Protein AF-A0A1M4WFY9-F1 (afdb_monomer)

Foldseek 3Di:
DPDFDDDAPPCRRPDDDDADPDQADPVRHGADPDDPVNVVVVLVVVLVVCVVPPPDAWFFNQQRFDDPPPPSGRDPVRGPDCPVSDGRRVVCVPHD

InterPro domains:
  IPR002502 N-acetylmuramoyl-L-alanine amidase domain [PF01510] (3-64)
  IPR018247 EF-Hand 1, calcium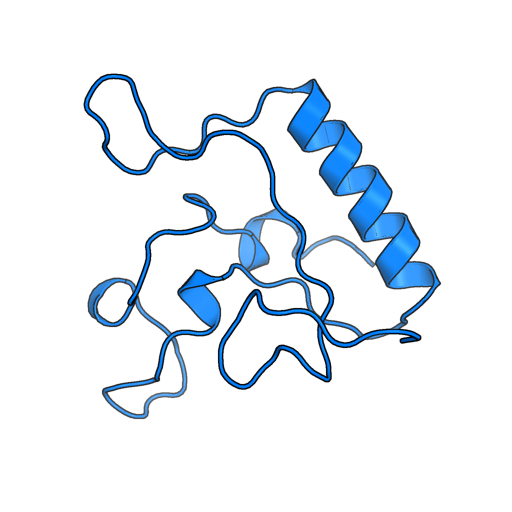-binding site [PS00018] (67-79)
  IPR036505 N-acetylmuramoyl-L-alanine amidase/PGRP domain superfamily [G3DSA:3.40.80.10] (1-94)
  IPR036505 N-acetylmuramoyl-L-alanine amidase/PGRP domain superfamily [SSF55846] (2-91)

Secondary structure (DSSP, 8-state):
--S---SSTTTTTT------S--B-TTS-B-----HHHHHHHHHHHHHHHHHSTTPPP--GGGGS--SSSSS---TTT-S--TTSS-HHHHHTT--

Mean predicted aligned error: 3.22 Å

Radius of gyration: 14.02 Å; Cα contacts (8 Å, |Δi|>4): 96; chains: 1; bounding box: 36×27×36 Å

Structure (mmCIF, N/CA/C/O backbone):
data_AF-A0A1M4WFY9-F1
#
_entry.id   AF-A0A1M4WFY9-F1
#
loop_
_atom_site.group_PDB
_atom_site.id
_atom_site.type_symbol
_atom_site.label_atom_id
_atom_site.label_alt_id
_atom_site.label_comp_id
_atom_site.label_asym_id
_atom_site.label_entity_id
_atom_site.label_seq_id
_atom_site.pdbx_PDB_ins_code
_atom_site.Cartn_x
_atom_site.Cartn_y
_atom_site.Cartn_z
_atom_site.occupancy
_atom_site.B_iso_or_equiv
_atom_site.auth_seq_id
_atom_site.auth_comp_id
_atom_site.auth_asym_id
_atom_site.auth_atom_id
_atom_site.pdbx_PDB_model_num
ATOM 1 N N . MET A 1 1 ? -19.070 -5.314 4.216 1.00 60.78 1 MET A N 1
ATOM 2 C CA . MET A 1 1 ? -18.132 -6.193 3.489 1.00 60.78 1 MET A CA 1
ATOM 3 C C . MET A 1 1 ? -18.825 -7.517 3.303 1.00 60.78 1 MET A C 1
ATOM 5 O O . MET A 1 1 ? -19.149 -8.148 4.300 1.00 60.78 1 MET A O 1
ATOM 9 N N . ASP A 1 2 ? -19.057 -7.909 2.057 1.00 72.25 2 ASP A N 1
ATOM 10 C CA . ASP A 1 2 ? -19.890 -9.080 1.764 1.00 72.25 2 ASP A CA 1
ATOM 11 C C . ASP A 1 2 ? -19.071 -10.378 1.694 1.00 72.25 2 ASP A C 1
ATOM 13 O O . ASP A 1 2 ? -19.632 -11.469 1.770 1.00 72.25 2 ASP A O 1
ATOM 17 N N . LYS A 1 3 ? -17.736 -10.272 1.569 1.00 84.38 3 LYS A N 1
ATOM 18 C CA . LYS A 1 3 ? -16.782 -11.394 1.581 1.00 84.38 3 LYS A CA 1
ATOM 19 C C . LYS A 1 3 ? -15.449 -10.990 2.216 1.00 84.38 3 LYS A C 1
ATOM 21 O O . LYS A 1 3 ? -14.992 -9.864 2.033 1.00 84.38 3 LYS A O 1
ATOM 26 N N . VAL A 1 4 ? -14.823 -11.929 2.925 1.00 90.19 4 VAL A N 1
ATOM 27 C CA . VAL A 1 4 ? -13.492 -11.770 3.536 1.00 90.19 4 VAL A CA 1
ATOM 28 C C . VAL A 1 4 ? -12.408 -12.143 2.522 1.00 90.19 4 VAL A C 1
ATOM 30 O O . VAL A 1 4 ? -12.481 -13.205 1.904 1.00 90.19 4 VAL A O 1
ATOM 33 N N . GLY A 1 5 ? -11.417 -11.265 2.346 1.00 91.62 5 GLY A N 1
ATOM 34 C CA . GLY A 1 5 ? -10.266 -11.486 1.463 1.00 91.62 5 GLY A CA 1
ATOM 35 C C . GLY A 1 5 ? -9.135 -12.296 2.109 1.00 91.62 5 GLY A C 1
ATOM 36 O O . GLY A 1 5 ? -9.228 -12.730 3.255 1.00 91.62 5 GLY A O 1
ATOM 37 N N . ALA A 1 6 ? -8.036 -12.481 1.374 1.00 94.00 6 ALA A N 1
ATOM 38 C CA . ALA A 1 6 ? -6.822 -13.152 1.848 1.00 94.00 6 ALA A CA 1
ATOM 39 C C . ALA A 1 6 ? -5.555 -12.399 1.398 1.00 94.00 6 ALA A C 1
ATOM 41 O O . ALA A 1 6 ? -4.701 -12.945 0.705 1.00 94.00 6 ALA A O 1
ATOM 42 N N . HIS A 1 7 ? -5.454 -11.121 1.760 1.00 93.94 7 HIS A N 1
ATOM 43 C CA . HIS A 1 7 ? -4.391 -10.210 1.325 1.00 93.94 7 HIS A CA 1
ATOM 44 C C . HIS A 1 7 ? -3.381 -9.868 2.424 1.00 93.94 7 HIS A C 1
ATOM 46 O O . HIS A 1 7 ? -2.191 -9.853 2.138 1.00 93.94 7 HIS A O 1
ATOM 52 N N . ALA A 1 8 ? -3.810 -9.641 3.668 1.00 94.81 8 ALA A N 1
ATOM 53 C CA . ALA A 1 8 ? -2.952 -9.245 4.785 1.00 94.81 8 ALA A CA 1
ATOM 54 C C . ALA A 1 8 ? -3.333 -10.004 6.067 1.00 94.81 8 ALA A C 1
ATOM 56 O O . ALA A 1 8 ? -4.437 -9.872 6.604 1.00 94.81 8 ALA A O 1
ATOM 57 N N . ARG A 1 9 ? -2.402 -10.822 6.575 1.00 91.56 9 ARG A N 1
ATOM 58 C CA . ARG A 1 9 ? -2.602 -11.624 7.793 1.00 91.56 9 ARG A CA 1
ATOM 59 C C . ARG A 1 9 ? -2.984 -10.710 8.963 1.00 91.56 9 ARG A C 1
ATOM 61 O O . ARG A 1 9 ? -2.305 -9.726 9.200 1.00 91.56 9 ARG A O 1
ATOM 68 N N . GLY A 1 10 ? -4.060 -11.046 9.675 1.00 93.19 10 GLY A N 1
ATOM 69 C CA . GLY A 1 10 ? -4.587 -10.241 10.787 1.00 93.19 10 GLY A CA 1
ATOM 70 C C . GLY A 1 10 ? -5.539 -9.110 10.374 1.00 93.19 10 GLY A C 1
ATOM 71 O O . GLY A 1 10 ? -6.312 -8.651 11.205 1.00 93.19 10 GLY A O 1
ATOM 72 N N . TYR A 1 11 ? -5.568 -8.725 9.092 1.00 94.56 11 TYR A N 1
ATOM 73 C CA . TYR A 1 11 ? -6.364 -7.588 8.601 1.00 94.56 11 TYR A CA 1
ATOM 74 C C . TYR A 1 11 ? -7.448 -7.976 7.587 1.00 94.56 11 TYR A C 1
ATOM 76 O O . TYR A 1 11 ? -8.345 -7.182 7.307 1.00 94.56 11 TYR A O 1
ATOM 84 N N . ASN A 1 12 ? -7.409 -9.200 7.057 1.00 94.12 12 ASN A N 1
ATOM 85 C CA . ASN A 1 12 ? -8.314 -9.710 6.020 1.00 94.12 12 ASN A CA 1
ATOM 86 C C . ASN A 1 12 ? -9.812 -9.455 6.255 1.00 94.12 12 ASN A C 1
ATOM 88 O O . ASN A 1 12 ? -10.531 -9.134 5.313 1.00 94.12 12 ASN A O 1
ATOM 92 N N . ALA A 1 13 ? -10.289 -9.618 7.493 1.00 93.56 13 ALA A N 1
ATOM 93 C CA . ALA A 1 13 ? -11.713 -9.513 7.825 1.00 93.56 13 ALA A CA 1
ATOM 94 C C . ALA A 1 13 ? -12.231 -8.066 7.895 1.00 93.56 13 ALA A C 1
ATOM 96 O O . ALA A 1 13 ? -13.442 -7.849 7.882 1.00 93.56 13 ALA A O 1
ATOM 97 N N . HIS A 1 14 ? -11.328 -7.085 7.981 1.00 92.56 14 HIS A N 1
ATOM 98 C CA . HIS A 1 14 ? -11.660 -5.692 8.293 1.00 92.56 14 HIS A CA 1
ATOM 99 C C . HIS A 1 14 ? -10.960 -4.686 7.369 1.00 92.56 14 HIS A C 1
ATOM 101 O O . HIS A 1 14 ? -10.883 -3.503 7.687 1.00 92.56 14 HIS A O 1
ATOM 107 N N . SER A 1 15 ? -10.429 -5.132 6.228 1.00 95.56 15 SER A N 1
ATOM 108 C CA . SER A 1 15 ? -9.753 -4.257 5.265 1.00 95.56 15 SER A CA 1
ATOM 109 C C . SER A 1 15 ? -10.016 -4.681 3.823 1.00 95.56 15 SER A C 1
ATOM 111 O O . SER A 1 15 ? -10.309 -5.843 3.543 1.00 95.56 15 SER A O 1
ATOM 113 N N . ILE A 1 16 ? -9.922 -3.720 2.903 1.00 96.25 16 ILE A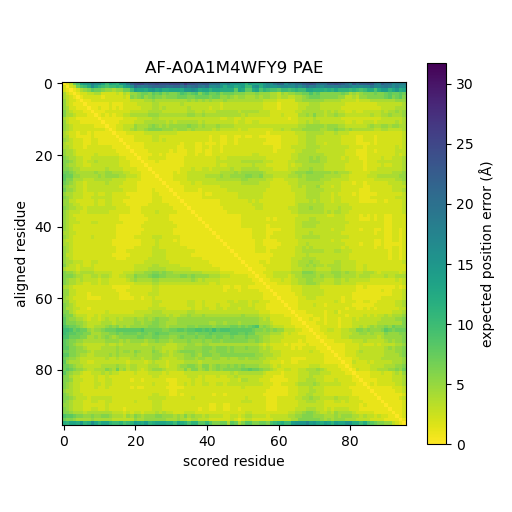 N 1
ATOM 114 C CA . ILE A 1 16 ? -9.997 -3.955 1.458 1.00 96.25 16 ILE A CA 1
ATOM 115 C C . ILE A 1 16 ? -8.566 -4.007 0.924 1.00 96.25 16 ILE A C 1
ATOM 1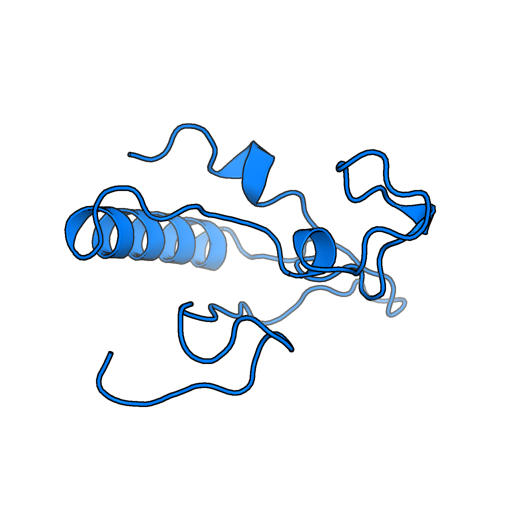17 O O . ILE A 1 16 ? -7.820 -3.040 1.057 1.00 96.25 16 ILE A O 1
ATOM 121 N N . GLY A 1 17 ? -8.179 -5.131 0.323 1.00 96.50 17 GLY A N 1
ATOM 122 C CA . GLY A 1 17 ? -6.903 -5.256 -0.377 1.00 96.50 17 GLY A CA 1
ATOM 123 C C . GLY A 1 17 ? -7.009 -4.734 -1.808 1.00 96.50 17 GLY A C 1
ATOM 124 O O . GLY A 1 17 ? -7.820 -5.239 -2.580 1.00 96.50 17 GLY A O 1
ATOM 125 N N . ILE A 1 18 ? -6.175 -3.759 -2.176 1.00 97.31 18 ILE A N 1
ATOM 126 C CA . ILE A 1 18 ? -6.036 -3.275 -3.557 1.00 97.31 18 ILE A CA 1
ATOM 127 C C . ILE A 1 18 ? -4.637 -3.636 -4.054 1.00 97.31 18 ILE A C 1
ATOM 129 O O . ILE A 1 18 ? -3.642 -3.302 -3.412 1.00 97.31 18 ILE A O 1
ATOM 133 N N . CYS A 1 19 ? -4.564 -4.304 -5.203 1.00 97.31 19 CYS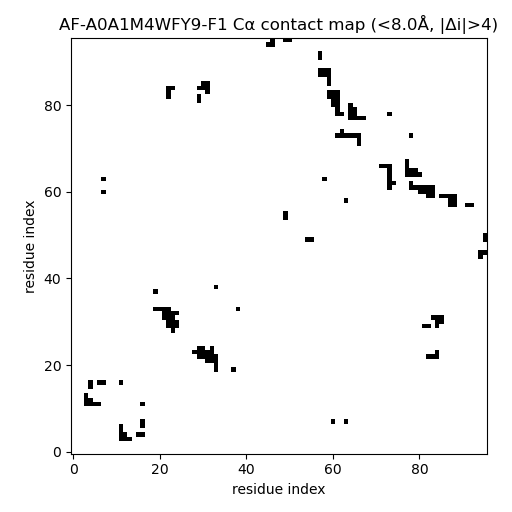 A N 1
ATOM 134 C CA . CYS A 1 19 ? -3.310 -4.645 -5.867 1.00 97.31 19 CYS A CA 1
ATOM 135 C C . CYS A 1 19 ? -3.180 -3.849 -7.169 1.00 97.31 19 CYS A C 1
ATOM 137 O O . CYS A 1 19 ? -4.171 -3.635 -7.867 1.00 97.31 19 CYS A O 1
ATOM 139 N N . TYR A 1 20 ? -1.960 -3.437 -7.503 1.00 97.69 20 TYR A N 1
ATOM 140 C CA . TYR A 1 20 ? -1.614 -3.013 -8.855 1.00 97.69 20 TYR A CA 1
ATOM 141 C C . TYR A 1 20 ? -0.637 -4.029 -9.444 1.00 97.69 20 TYR A C 1
ATOM 143 O O . TYR A 1 20 ? 0.190 -4.587 -8.726 1.00 97.69 20 TYR A O 1
ATOM 151 N N . GLU A 1 21 ? -0.714 -4.237 -10.752 1.00 98.00 21 GLU A N 1
ATOM 152 C CA . GLU A 1 21 ? 0.216 -5.118 -11.456 1.00 98.00 21 GLU A CA 1
ATOM 153 C C . GLU A 1 21 ? 1.582 -4.449 -11.624 1.00 98.00 21 GLU A C 1
ATOM 155 O O . GLU A 1 21 ? 1.668 -3.345 -12.174 1.00 98.00 21 GLU A O 1
ATOM 160 N N . GLY A 1 22 ? 2.633 -5.124 -11.153 1.00 97.19 22 GLY A N 1
ATOM 161 C CA . GLY A 1 22 ? 4.010 -4.636 -11.132 1.00 97.19 22 GLY A CA 1
ATOM 162 C C . GLY A 1 22 ? 4.651 -4.770 -9.748 1.00 97.19 22 GLY A C 1
ATOM 163 O O . GLY A 1 22 ? 4.358 -5.681 -8.979 1.00 97.19 22 GLY A O 1
ATOM 164 N N . GLY A 1 23 ? 5.558 -3.851 -9.437 1.00 96.81 23 GLY A N 1
ATOM 165 C CA . GLY A 1 23 ? 6.237 -3.738 -8.145 1.00 96.81 23 GLY A CA 1
ATOM 166 C C . GLY A 1 23 ? 7.692 -4.200 -8.132 1.00 96.81 23 GLY A C 1
ATOM 167 O O . GLY A 1 23 ? 8.339 -4.068 -7.092 1.00 96.81 23 GLY A O 1
ATOM 168 N N . LEU A 1 24 ? 8.214 -4.691 -9.263 1.00 97.75 24 LEU A N 1
ATOM 169 C CA . LEU A 1 24 ? 9.602 -5.125 -9.444 1.00 97.75 24 LEU A CA 1
ATOM 170 C C . LEU A 1 24 ? 10.213 -4.491 -10.704 1.00 97.75 24 LEU A C 1
ATOM 172 O O . LEU A 1 24 ? 9.535 -4.345 -11.717 1.00 97.75 24 LEU A O 1
ATOM 176 N N . ASN A 1 25 ? 11.498 -4.139 -10.661 1.00 97.25 25 ASN A N 1
ATOM 177 C CA . ASN A 1 25 ? 12.250 -3.700 -11.840 1.00 97.25 25 ASN A CA 1
ATOM 178 C C . ASN A 1 25 ? 12.768 -4.890 -12.676 1.00 97.25 25 ASN A C 1
ATOM 180 O O . ASN A 1 25 ? 12.587 -6.049 -12.310 1.00 97.25 25 ASN A O 1
ATOM 184 N N . ALA A 1 26 ? 13.474 -4.609 -13.778 1.00 97.06 26 ALA A N 1
ATOM 185 C CA . ALA A 1 26 ? 14.023 -5.633 -14.680 1.00 97.06 26 ALA A CA 1
ATOM 186 C C . ALA A 1 26 ? 15.015 -6.617 -14.019 1.00 97.06 26 ALA A C 1
ATOM 188 O O . ALA A 1 26 ? 15.284 -7.677 -14.574 1.00 97.06 26 ALA A O 1
ATOM 189 N N . LEU A 1 27 ? 15.551 -6.284 -12.839 1.00 97.50 27 LEU A N 1
ATOM 190 C CA . LEU A 1 27 ? 16.432 -7.152 -12.048 1.00 97.50 27 LEU A CA 1
ATOM 191 C C . LEU A 1 27 ? 15.677 -7.907 -10.940 1.00 97.50 27 LEU A C 1
ATOM 193 O O . LEU A 1 27 ? 16.308 -8.499 -10.068 1.00 97.50 27 LEU A O 1
ATOM 197 N N . GLY A 1 28 ? 14.343 -7.840 -10.918 1.00 96.31 28 GLY A N 1
ATOM 198 C CA . GLY A 1 28 ? 13.515 -8.460 -9.885 1.00 96.31 28 GLY A CA 1
ATOM 199 C C . GLY A 1 28 ? 13.586 -7.764 -8.523 1.00 96.31 28 GLY A C 1
ATOM 200 O O . GLY A 1 28 ? 13.176 -8.350 -7.525 1.00 96.31 28 GLY A O 1
ATOM 201 N N . LYS A 1 29 ? 14.108 -6.531 -8.444 1.00 96.94 29 LYS A N 1
ATOM 202 C CA . LYS A 1 29 ? 14.168 -5.769 -7.185 1.00 96.94 29 LYS A CA 1
ATOM 203 C C . LYS A 1 29 ? 12.904 -4.928 -6.994 1.00 96.94 29 LYS A C 1
ATOM 205 O O . LYS A 1 29 ? 12.421 -4.385 -7.989 1.00 96.94 29 LYS A O 1
ATOM 210 N N . PRO A 1 30 ? 12.410 -4.748 -5.752 1.00 96.75 30 PRO A N 1
ATOM 211 C CA . PRO A 1 30 ? 11.276 -3.875 -5.465 1.00 96.75 30 PRO A CA 1
ATOM 212 C C . PRO A 1 30 ? 11.444 -2.480 -6.070 1.00 96.75 30 PRO A C 1
ATOM 214 O O . PRO A 1 30 ? 12.449 -1.811 -5.834 1.00 96.75 30 PRO A O 1
ATOM 217 N N . ALA A 1 31 ? 10.464 -2.055 -6.860 1.00 97.62 31 ALA A N 1
ATOM 218 C CA . ALA A 1 31 ? 10.423 -0.733 -7.468 1.00 97.62 31 ALA A CA 1
ATOM 219 C C . ALA A 1 31 ? 8.979 -0.326 -7.765 1.00 97.62 31 ALA A C 1
ATOM 221 O O . ALA A 1 31 ? 8.185 -1.136 -8.250 1.00 97.62 31 ALA A O 1
ATOM 222 N N . ASP A 1 32 ? 8.652 0.941 -7.521 1.00 97.75 32 ASP A N 1
ATOM 223 C CA . ASP A 1 32 ? 7.385 1.518 -7.955 1.00 97.75 32 ASP A CA 1
ATOM 224 C C . ASP A 1 32 ? 7.357 1.611 -9.484 1.00 97.75 32 ASP A C 1
ATOM 226 O O . ASP A 1 32 ? 7.986 2.472 -10.095 1.00 97.75 32 ASP A O 1
ATOM 230 N N . THR A 1 33 ? 6.641 0.677 -10.095 1.00 98.06 33 THR A N 1
ATOM 231 C CA . THR A 1 33 ? 6.523 0.524 -11.553 1.00 98.06 33 THR A CA 1
ATOM 232 C C . THR A 1 33 ? 5.113 0.831 -12.037 1.00 98.06 33 THR A C 1
ATOM 234 O O . THR A 1 33 ? 4.759 0.505 -13.169 1.00 98.06 33 THR A O 1
ATOM 237 N N . ARG A 1 34 ? 4.298 1.480 -11.193 1.00 98.00 34 ARG A N 1
ATOM 238 C CA . ARG A 1 34 ? 2.952 1.902 -11.575 1.00 98.00 34 ARG A CA 1
ATOM 239 C C . ARG A 1 34 ? 3.015 2.836 -12.773 1.00 98.00 34 ARG A C 1
ATOM 241 O O . ARG A 1 34 ? 3.704 3.859 -12.743 1.00 98.00 34 ARG A O 1
ATOM 248 N N . THR A 1 35 ? 2.215 2.521 -13.781 1.00 98.38 35 THR A N 1
ATOM 249 C CA . THR A 1 35 ? 1.937 3.432 -14.894 1.00 98.38 35 THR A CA 1
ATOM 250 C C . THR A 1 35 ? 1.176 4.667 -14.407 1.00 98.38 35 THR A C 1
ATOM 252 O O . THR A 1 35 ? 0.515 4.648 -13.364 1.00 98.38 35 THR A O 1
ATOM 255 N N . GLU A 1 36 ? 1.223 5.748 -15.184 1.00 98.31 36 GLU A N 1
ATOM 256 C CA . GLU A 1 36 ? 0.429 6.957 -14.924 1.00 98.31 36 GLU A CA 1
ATOM 257 C C . GLU A 1 36 ? -1.074 6.648 -14.798 1.00 98.31 36 GLU A C 1
ATOM 259 O O . GLU A 1 36 ? -1.741 7.137 -13.884 1.00 98.31 36 GLU A O 1
ATOM 264 N N . TRP A 1 37 ? -1.579 5.744 -15.641 1.00 98.38 37 TRP A N 1
ATOM 265 C CA . TRP A 1 37 ? -2.971 5.310 -15.636 1.00 98.38 37 TRP A CA 1
ATOM 266 C C . TRP A 1 37 ? -3.313 4.510 -14.382 1.00 98.38 37 TRP A C 1
ATOM 268 O O . TRP A 1 37 ? -4.328 4.787 -13.751 1.00 98.38 37 TRP A O 1
ATOM 278 N N . GLN A 1 38 ? -2.443 3.591 -13.946 1.00 98.50 38 GLN A N 1
ATOM 279 C CA . GLN A 1 38 ? -2.634 2.881 -12.676 1.00 98.50 38 GLN A CA 1
ATOM 280 C C . GLN A 1 38 ? -2.643 3.847 -11.487 1.00 98.50 38 GLN A C 1
ATOM 282 O O . GLN A 1 38 ? -3.499 3.719 -10.615 1.00 98.50 38 GLN A O 1
ATOM 287 N N . ARG A 1 39 ? -1.741 4.838 -11.446 1.00 98.38 39 ARG A N 1
ATOM 288 C CA . ARG A 1 39 ? -1.732 5.863 -10.384 1.00 98.38 39 ARG A CA 1
ATOM 289 C C . ARG A 1 39 ? -3.036 6.656 -10.361 1.00 98.38 39 ARG A C 1
ATOM 291 O O . ARG A 1 39 ? -3.602 6.867 -9.288 1.00 98.38 39 ARG A O 1
ATOM 298 N N . HIS A 1 40 ? -3.518 7.069 -11.532 1.00 98.06 40 HIS A N 1
ATOM 299 C CA . HIS A 1 40 ? -4.782 7.786 -11.663 1.00 98.06 40 HIS A CA 1
ATOM 300 C C . HIS A 1 40 ? -5.968 6.930 -11.197 1.00 98.06 40 HIS A C 1
ATOM 302 O O . HIS A 1 40 ? -6.722 7.354 -10.322 1.00 98.06 40 HIS A O 1
ATOM 308 N N . SER A 1 41 ? -6.099 5.706 -11.716 1.00 98.31 41 SER A N 1
ATOM 309 C CA . SER A 1 41 ? -7.172 4.777 -11.345 1.00 98.31 41 SER A CA 1
ATOM 310 C C . SER A 1 41 ? -7.157 4.441 -9.855 1.00 98.31 41 SER A C 1
ATOM 312 O O . SER A 1 41 ? -8.214 4.448 -9.228 1.00 98.31 41 SER A O 1
ATOM 314 N N . LEU A 1 42 ? -5.977 4.218 -9.263 1.00 98.12 42 LEU A N 1
ATOM 315 C CA . LEU A 1 42 ? -5.832 4.008 -7.820 1.00 98.12 42 LEU A CA 1
ATOM 316 C C . LEU A 1 42 ? -6.338 5.214 -7.034 1.00 98.12 42 LEU A C 1
ATOM 318 O O . LEU A 1 42 ? -7.122 5.046 -6.107 1.00 98.12 42 LEU A O 1
ATOM 322 N N . ARG A 1 43 ? -5.948 6.436 -7.415 1.00 97.81 43 ARG A N 1
ATOM 323 C CA . ARG A 1 43 ? -6.405 7.652 -6.729 1.00 97.81 43 ARG A CA 1
ATOM 324 C C . ARG A 1 43 ? -7.928 7.79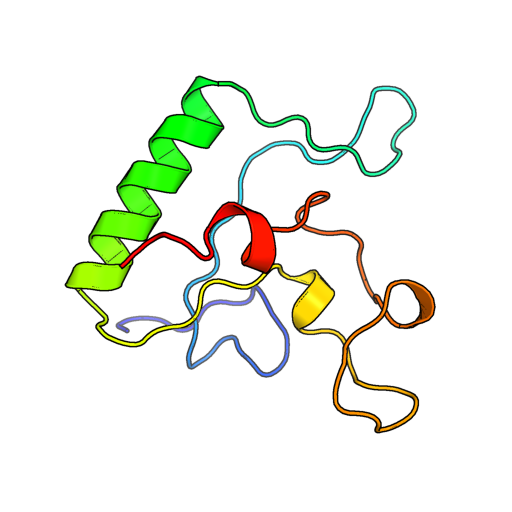2 -6.771 1.00 97.81 43 ARG A C 1
ATOM 326 O O . ARG A 1 43 ? -8.527 8.115 -5.749 1.00 97.81 43 ARG A O 1
ATOM 333 N N . VAL A 1 44 ? -8.547 7.552 -7.927 1.00 98.06 44 VAL A N 1
ATOM 334 C CA . VAL A 1 44 ? -10.011 7.610 -8.080 1.00 98.06 44 VAL A CA 1
ATOM 335 C C . VAL A 1 44 ? -10.688 6.544 -7.220 1.00 98.06 44 VAL A C 1
ATOM 337 O O . VAL A 1 44 ? -11.610 6.867 -6.476 1.00 98.06 44 VAL A O 1
ATOM 340 N N . LEU A 1 45 ? -10.201 5.300 -7.262 1.00 98.00 45 LEU A N 1
ATOM 341 C CA . LEU A 1 45 ? -10.733 4.205 -6.451 1.00 98.00 45 LEU A CA 1
ATOM 342 C C . LEU A 1 45 ? -10.644 4.512 -4.951 1.00 98.00 45 LEU A C 1
ATOM 344 O O . LEU A 1 45 ? -11.624 4.334 -4.234 1.00 98.00 45 LEU A O 1
ATOM 348 N N . LEU A 1 46 ? -9.496 5.007 -4.483 1.00 97.69 46 LEU A N 1
ATOM 349 C CA . LEU A 1 46 ? -9.291 5.366 -3.079 1.00 97.69 46 LEU A CA 1
ATOM 350 C C . LEU A 1 46 ? -10.251 6.472 -2.629 1.00 97.69 46 LEU A C 1
ATOM 352 O O . LEU A 1 46 ? -10.831 6.364 -1.556 1.00 97.69 46 LEU A O 1
ATOM 356 N N . LEU A 1 47 ? -10.471 7.500 -3.456 1.00 97.06 47 LEU A N 1
ATOM 357 C CA . LEU A 1 47 ? -11.445 8.558 -3.164 1.00 97.06 47 LEU A CA 1
ATOM 358 C C . LEU A 1 47 ? -12.880 8.025 -3.077 1.00 97.06 47 LEU A C 1
ATOM 360 O O . LEU A 1 47 ? -13.636 8.457 -2.212 1.00 97.06 47 LEU A O 1
ATOM 364 N N . THR A 1 48 ? -13.264 7.088 -3.945 1.00 97.25 48 THR A N 1
ATOM 365 C CA . THR A 1 48 ? -14.578 6.436 -3.859 1.00 97.25 48 THR A CA 1
ATOM 366 C C . THR A 1 48 ? -14.705 5.626 -2.571 1.00 97.25 48 THR A C 1
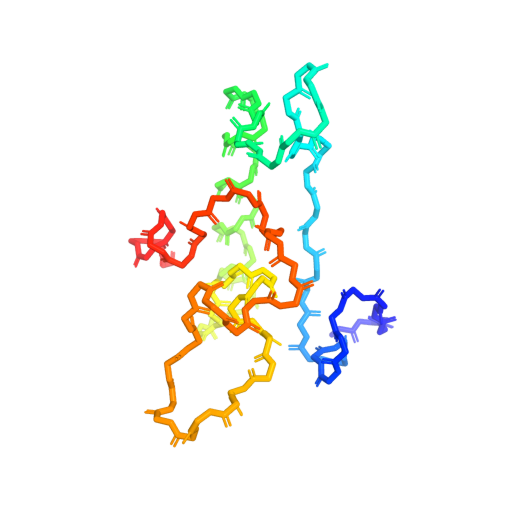ATOM 368 O O . THR A 1 48 ? -15.667 5.803 -1.831 1.00 97.25 48 THR A O 1
ATOM 371 N N . LEU A 1 49 ? -13.702 4.808 -2.239 1.00 96.44 49 LEU A N 1
ATOM 372 C CA . LEU A 1 49 ? -13.728 3.987 -1.027 1.00 96.44 49 LEU A CA 1
ATOM 373 C C . LEU A 1 49 ? -13.714 4.819 0.259 1.00 96.44 49 LEU A C 1
ATOM 375 O O . LEU A 1 49 ? -14.369 4.435 1.220 1.00 96.44 49 LEU A O 1
ATOM 379 N N . LEU A 1 50 ? -13.018 5.957 0.291 1.00 96.25 50 LEU A N 1
ATOM 380 C CA . LEU A 1 50 ? -13.043 6.870 1.441 1.00 96.25 50 LEU A CA 1
ATOM 381 C C . LEU A 1 50 ? -14.434 7.476 1.672 1.00 96.25 50 LEU A C 1
ATOM 383 O O . LEU A 1 50 ? -14.826 7.680 2.820 1.00 96.25 50 LEU A O 1
ATOM 387 N N . ARG A 1 51 ? -15.199 7.721 0.600 1.00 95.88 51 ARG A N 1
ATOM 388 C CA . ARG A 1 51 ? -16.594 8.178 0.700 1.00 95.88 51 ARG A CA 1
ATOM 389 C C . ARG A 1 51 ? -17.518 7.075 1.204 1.00 95.88 51 ARG A C 1
ATOM 391 O O . ARG A 1 51 ? -18.359 7.344 2.057 1.00 95.88 51 ARG A O 1
ATOM 398 N N . ASP A 1 52 ? -17.347 5.858 0.695 1.00 95.50 52 ASP A N 1
ATOM 399 C CA . ASP A 1 52 ? -18.172 4.706 1.075 1.00 95.50 52 ASP A CA 1
ATOM 400 C C . ASP A 1 52 ? -17.841 4.197 2.490 1.00 95.50 52 ASP A C 1
ATOM 402 O O . ASP A 1 52 ? -18.714 3.691 3.197 1.00 95.50 52 ASP A O 1
ATOM 406 N N . TYR A 1 53 ? -16.589 4.372 2.930 1.00 94.44 53 TYR A N 1
ATOM 407 C CA . TYR A 1 53 ? -16.077 3.971 4.243 1.00 94.44 53 TYR A CA 1
ATOM 408 C C . TYR A 1 53 ? -15.362 5.137 4.951 1.00 94.44 53 TYR A C 1
ATOM 410 O O . TYR A 1 53 ? -14.127 5.141 5.064 1.00 94.44 53 TYR A O 1
ATOM 418 N N . PRO A 1 54 ? -16.113 6.129 5.466 1.00 93.94 54 PRO A N 1
ATOM 419 C CA . PRO A 1 54 ? -15.534 7.302 6.111 1.00 93.94 54 PRO A CA 1
ATOM 420 C C . PRO A 1 54 ? -14.627 6.940 7.292 1.00 93.94 54 PRO A C 1
ATOM 422 O O . PRO A 1 54 ? -14.967 6.103 8.129 1.00 93.94 54 PRO A O 1
ATOM 425 N N . GLY A 1 55 ? -13.470 7.600 7.379 1.00 90.19 55 GLY A N 1
ATOM 426 C CA . GLY A 1 55 ? -12.505 7.410 8.468 1.00 90.19 55 GLY A CA 1
ATOM 427 C C . GLY A 1 55 ? -11.595 6.184 8.330 1.00 90.19 55 GLY A C 1
ATOM 428 O O . GLY A 1 55 ? -10.774 5.946 9.220 1.00 90.19 55 GLY A O 1
ATOM 429 N N . CYS A 1 56 ? -11.694 5.414 7.239 1.00 93.38 56 CYS A N 1
ATOM 430 C CA . CYS A 1 56 ? -10.736 4.343 6.978 1.00 93.38 56 CYS A CA 1
ATOM 431 C C . CYS A 1 56 ? -9.330 4.901 6.682 1.00 93.38 56 CYS A C 1
ATOM 433 O O . CYS A 1 56 ? -9.161 6.021 6.199 1.00 93.38 56 CYS A O 1
ATOM 435 N N . LYS A 1 57 ? -8.301 4.113 7.011 1.00 93.94 57 LYS A N 1
ATOM 436 C CA . LYS A 1 57 ? -6.895 4.476 6.797 1.00 93.94 57 LYS A CA 1
ATOM 437 C C . LYS A 1 57 ? -6.379 3.841 5.510 1.00 93.94 57 LYS A C 1
ATOM 439 O O . LYS A 1 57 ? -6.629 2.663 5.264 1.00 93.94 57 LYS A O 1
ATOM 444 N N . ILE A 1 58 ? -5.605 4.601 4.740 1.00 96.88 58 ILE A N 1
ATOM 445 C CA . ILE A 1 58 ? -4.848 4.086 3.595 1.00 96.88 58 ILE A CA 1
ATOM 446 C C . ILE A 1 58 ? -3.431 3.778 4.075 1.00 96.88 58 ILE A C 1
ATOM 448 O O . ILE A 1 58 ? -2.739 4.663 4.572 1.00 96.88 58 ILE A O 1
ATOM 452 N N . VAL A 1 59 ? -3.013 2.523 3.928 1.00 96.19 59 VAL A N 1
ATOM 453 C CA . VAL A 1 59 ? -1.692 2.035 4.341 1.00 96.19 59 VAL A CA 1
ATOM 454 C C . VAL A 1 59 ? -1.090 1.156 3.251 1.00 96.19 59 VAL A C 1
ATOM 456 O O . VAL A 1 59 ? -1.808 0.560 2.443 1.00 96.19 59 VAL A O 1
ATOM 459 N N . GLY A 1 60 ? 0.235 1.072 3.217 1.00 96.75 60 GLY A N 1
ATOM 460 C CA . GLY A 1 60 ? 0.951 0.072 2.442 1.00 96.75 60 GLY A CA 1
ATOM 461 C C . GLY A 1 60 ? 0.904 -1.290 3.131 1.00 96.75 60 GLY A C 1
ATOM 462 O O . GLY A 1 60 ? 0.775 -1.399 4.345 1.00 96.75 60 GLY A O 1
ATOM 463 N N . HIS A 1 61 ? 1.049 -2.365 2.359 1.00 96.56 61 HIS A N 1
ATOM 464 C CA . HIS A 1 61 ? 1.052 -3.715 2.921 1.00 96.56 61 HIS A CA 1
ATOM 465 C C . HIS A 1 61 ? 2.260 -3.965 3.846 1.00 96.56 61 HIS A C 1
ATOM 467 O O . HIS A 1 61 ? 2.149 -4.716 4.811 1.00 96.56 61 HIS A O 1
ATOM 473 N N . ARG A 1 62 ? 3.405 -3.330 3.576 1.00 95.75 62 ARG A N 1
ATOM 474 C CA . ARG A 1 62 ? 4.594 -3.371 4.438 1.00 95.75 62 ARG A CA 1
ATOM 475 C C . ARG A 1 62 ? 4.357 -2.729 5.803 1.00 95.75 62 ARG A C 1
ATOM 477 O O . ARG A 1 62 ? 4.906 -3.225 6.777 1.00 95.75 62 ARG A O 1
ATOM 484 N N . ASP A 1 63 ? 3.484 -1.723 5.870 1.00 95.12 63 ASP A N 1
ATOM 485 C CA . ASP A 1 63 ? 3.136 -0.994 7.096 1.00 95.12 63 ASP A CA 1
ATOM 486 C C . ASP A 1 63 ? 2.265 -1.855 8.039 1.00 95.12 63 ASP A C 1
ATOM 488 O O . ASP A 1 63 ? 1.949 -1.448 9.150 1.00 95.12 63 ASP A O 1
ATOM 492 N N . LEU A 1 64 ? 1.859 -3.049 7.587 1.00 94.88 64 LEU A N 1
ATOM 493 C CA . LEU A 1 64 ? 1.146 -4.072 8.359 1.00 94.88 64 LEU A CA 1
ATOM 494 C C . LEU A 1 64 ? 2.068 -5.231 8.782 1.00 94.88 64 LEU A C 1
ATOM 496 O O . LEU A 1 64 ? 1.585 -6.315 9.125 1.00 94.88 64 LEU A O 1
ATOM 500 N N . SER A 1 65 ? 3.389 -5.055 8.674 1.00 94.69 65 SER A N 1
ATOM 501 C CA . SER A 1 65 ? 4.350 -6.016 9.228 1.00 94.69 65 SER A CA 1
ATOM 502 C C . SER A 1 65 ? 4.277 -6.003 10.762 1.00 94.69 65 SER A C 1
ATOM 504 O O . SER A 1 65 ? 3.795 -5.027 11.334 1.00 94.69 65 SER A O 1
ATOM 506 N N . PRO A 1 66 ? 4.690 -7.087 11.441 1.00 94.25 66 PRO A N 1
ATOM 507 C CA . PRO A 1 66 ? 4.827 -7.078 12.889 1.00 94.25 66 PRO A CA 1
ATOM 508 C C . PRO A 1 66 ? 5.827 -6.012 13.326 1.00 94.25 66 PRO A C 1
ATOM 510 O O . PRO A 1 66 ? 6.883 -5.891 12.714 1.00 94.25 66 PRO A O 1
ATOM 513 N N . ASP A 1 67 ? 5.473 -5.313 14.394 1.00 93.81 67 ASP A N 1
ATOM 514 C CA . ASP A 1 67 ? 6.369 -4.465 15.172 1.00 93.81 67 ASP A CA 1
ATOM 515 C C . ASP A 1 67 ? 7.262 -5.383 16.026 1.00 93.81 67 ASP A C 1
ATOM 517 O O . ASP A 1 67 ? 6.761 -6.154 16.856 1.00 93.81 67 ASP A O 1
ATOM 521 N N . LEU A 1 68 ? 8.554 -5.422 15.713 1.00 93.62 68 LEU A N 1
ATOM 522 C CA . LEU A 1 68 ? 9.543 -6.333 16.282 1.00 93.62 68 LEU A CA 1
ATOM 523 C C . LEU A 1 68 ? 10.238 -5.741 17.506 1.00 93.62 68 LEU A C 1
ATOM 525 O O . LEU A 1 68 ? 10.654 -6.516 18.373 1.00 93.62 68 LEU A O 1
ATOM 529 N N . ASP A 1 69 ? 10.375 -4.418 17.580 1.00 95.12 69 ASP A N 1
ATOM 530 C CA . ASP A 1 69 ? 11.009 -3.730 18.709 1.00 95.12 69 ASP A CA 1
ATOM 531 C C . ASP A 1 69 ? 10.009 -3.072 19.679 1.00 95.12 69 ASP A C 1
ATOM 533 O O . ASP A 1 6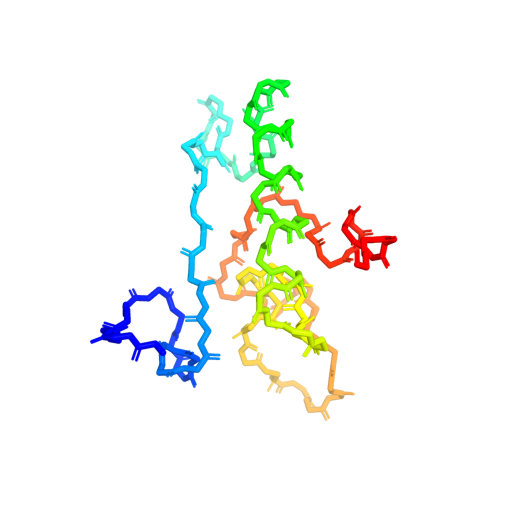9 ? 10.361 -2.796 20.832 1.00 95.12 69 ASP A O 1
ATOM 537 N N . GLY A 1 70 ? 8.740 -2.964 19.282 1.00 93.88 70 GLY A N 1
ATOM 538 C CA . GLY A 1 70 ? 7.621 -2.544 20.118 1.00 93.88 70 GLY A CA 1
ATOM 539 C C . GLY A 1 70 ? 7.453 -1.031 20.230 1.00 93.88 70 GLY A C 1
ATOM 540 O O . GLY A 1 70 ? 6.803 -0.578 21.181 1.00 93.88 70 GLY A O 1
ATOM 541 N N . ASP A 1 71 ? 8.044 -0.244 19.329 1.00 94.62 71 ASP A N 1
ATOM 542 C CA . ASP A 1 71 ? 7.978 1.221 19.363 1.00 94.62 71 ASP A CA 1
ATOM 543 C C . ASP A 1 71 ? 6.718 1.811 18.688 1.00 94.62 71 ASP A C 1
ATOM 545 O O . ASP A 1 71 ? 6.417 3.004 18.832 1.00 94.62 71 ASP A O 1
ATOM 549 N N . GLY A 1 72 ? 5.921 0.966 18.025 1.00 90.31 72 GLY A N 1
ATOM 550 C CA . GLY A 1 72 ? 4.688 1.326 17.330 1.00 90.31 72 GLY A CA 1
ATOM 551 C C . GLY A 1 72 ? 4.881 1.871 15.911 1.00 90.31 72 GLY A C 1
ATOM 552 O O . GLY A 1 72 ? 3.896 2.313 15.303 1.00 90.31 72 GLY A O 1
ATOM 553 N N . VAL A 1 73 ? 6.100 1.858 15.368 1.00 90.56 73 VAL A N 1
ATOM 554 C CA . VAL A 1 73 ? 6.461 2.363 14.040 1.00 90.56 73 VAL A CA 1
ATOM 555 C C . VAL A 1 73 ? 7.085 1.248 13.211 1.00 90.56 73 VAL A C 1
ATOM 557 O O . VAL A 1 73 ? 8.207 0.843 13.431 1.00 90.56 73 VAL A O 1
ATOM 560 N N . ILE A 1 74 ? 6.387 0.819 12.157 1.00 93.19 74 ILE A N 1
ATOM 561 C CA . ILE A 1 74 ? 6.897 -0.243 11.282 1.00 93.19 74 ILE A CA 1
ATOM 562 C C . ILE A 1 74 ? 7.993 0.281 10.344 1.00 93.19 74 ILE A C 1
ATOM 564 O O . ILE A 1 74 ? 7.723 0.877 9.289 1.00 93.19 74 ILE A O 1
ATOM 568 N N . GLU A 1 75 ? 9.242 0.014 10.695 1.00 93.31 75 GLU A N 1
ATOM 569 C CA . GLU A 1 75 ? 10.425 0.465 9.980 1.00 93.31 75 GLU A CA 1
ATOM 570 C C . GLU A 1 75 ? 10.903 -0.516 8.905 1.00 93.31 75 GLU A C 1
ATOM 572 O O . GLU A 1 75 ? 10.563 -1.697 8.856 1.00 93.31 75 GLU A O 1
ATOM 577 N N . SER A 1 76 ? 11.763 -0.020 8.008 1.00 92.69 76 SER A N 1
ATOM 578 C CA . SER A 1 76 ? 12.252 -0.800 6.863 1.00 92.69 76 SER A CA 1
ATOM 579 C C . SER A 1 76 ? 12.954 -2.109 7.222 1.00 92.69 76 SER A C 1
ATOM 581 O O . SER A 1 76 ? 12.932 -3.047 6.423 1.00 92.69 76 SER A O 1
ATOM 583 N N . HIS A 1 77 ? 13.555 -2.177 8.410 1.00 92.56 77 HIS A N 1
ATOM 584 C CA . HIS A 1 77 ? 14.256 -3.356 8.899 1.00 92.56 77 HIS A CA 1
ATOM 585 C C . HIS A 1 77 ? 13.296 -4.442 9.432 1.00 92.56 77 HIS A C 1
ATOM 587 O O . HIS A 1 77 ? 13.687 -5.603 9.534 1.00 92.56 77 HIS A O 1
ATOM 593 N N . GLU A 1 78 ? 12.034 -4.085 9.687 1.00 94.94 78 GLU A N 1
ATOM 594 C CA . GLU A 1 78 ? 10.969 -4.964 10.188 1.00 94.94 78 GLU A CA 1
ATOM 595 C C . GLU A 1 78 ? 10.016 -5.428 9.078 1.00 94.94 78 GLU A C 1
ATOM 597 O O . GLU A 1 78 ? 9.180 -6.318 9.263 1.00 94.94 78 GLU A O 1
ATOM 602 N N . TRP A 1 79 ? 10.129 -4.836 7.886 1.00 94.56 79 TRP A N 1
ATOM 603 C CA . TRP A 1 79 ? 9.262 -5.156 6.761 1.00 94.56 79 TRP A CA 1
ATOM 604 C C . TRP A 1 79 ? 9.399 -6.621 6.343 1.00 94.56 79 TRP A C 1
ATOM 606 O O . TRP A 1 79 ? 10.390 -7.036 5.745 1.00 94.56 79 TRP A O 1
ATOM 616 N N . LEU A 1 80 ? 8.319 -7.388 6.512 1.00 92.50 80 LEU A N 1
ATOM 617 C CA . LEU A 1 80 ? 8.226 -8.748 5.964 1.00 92.50 80 LEU A CA 1
ATOM 618 C C . LEU A 1 80 ? 8.198 -8.758 4.431 1.00 92.50 80 LEU A C 1
ATOM 620 O O . LEU A 1 80 ? 8.433 -9.784 3.794 1.00 92.50 80 LEU A O 1
ATOM 624 N N . LYS A 1 81 ? 7.807 -7.635 3.829 1.00 90.00 81 LYS A N 1
ATOM 625 C CA . LYS A 1 81 ? 7.643 -7.469 2.387 1.00 90.00 81 LYS A CA 1
ATOM 626 C C . LYS A 1 81 ? 7.818 -6.006 2.020 1.00 90.00 81 LYS A C 1
ATOM 628 O O . LYS A 1 81 ? 7.391 -5.131 2.758 1.00 90.00 81 LYS A O 1
ATOM 633 N N . SER A 1 82 ? 8.339 -5.733 0.829 1.00 95.06 82 SER A N 1
ATOM 634 C CA . SER A 1 82 ? 8.449 -4.354 0.332 1.00 95.06 82 SER A CA 1
ATOM 635 C C . SER A 1 82 ? 7.152 -3.821 -0.286 1.00 95.06 82 SER A C 1
ATOM 637 O O . SER A 1 82 ? 7.073 -2.628 -0.561 1.00 95.06 82 SER A O 1
ATOM 639 N N . CYS A 1 83 ? 6.145 -4.678 -0.513 1.00 95.38 83 CYS A N 1
ATOM 640 C CA . CYS A 1 83 ? 4.846 -4.320 -1.097 1.00 95.38 83 CYS A CA 1
ATOM 641 C C . CYS A 1 83 ? 4.211 -3.131 -0.343 1.00 95.38 83 CYS A C 1
ATOM 643 O O . CYS A 1 83 ? 4.099 -3.194 0.878 1.00 95.38 83 CYS A O 1
ATOM 645 N N . PRO A 1 84 ? 3.769 -2.058 -1.021 1.00 97.00 84 PRO A N 1
ATOM 646 C CA . PRO A 1 84 ? 3.509 -1.955 -2.459 1.00 97.00 84 PRO A CA 1
ATOM 647 C C . PRO A 1 84 ? 4.693 -1.425 -3.294 1.00 97.00 84 PRO A C 1
ATOM 649 O O . PRO A 1 84 ? 4.497 -0.963 -4.412 1.00 97.00 84 PRO A O 1
ATOM 652 N N . SER A 1 85 ? 5.920 -1.490 -2.776 1.00 96.38 85 SER A N 1
ATOM 653 C CA . SER A 1 85 ? 7.156 -0.957 -3.377 1.00 96.38 85 SER A CA 1
ATOM 654 C C . SER A 1 85 ? 7.212 0.578 -3.454 1.00 96.38 85 SER A C 1
ATOM 656 O O . SER A 1 85 ? 8.091 1.132 -4.108 1.00 96.38 85 SER A O 1
ATOM 658 N N . PHE A 1 86 ? 6.315 1.264 -2.737 1.00 96.62 86 PHE A N 1
ATOM 659 C CA . PHE A 1 86 ? 6.311 2.708 -2.481 1.00 96.62 86 PHE A CA 1
ATOM 660 C C . PHE A 1 86 ? 5.655 3.000 -1.120 1.00 96.62 86 PHE A C 1
ATOM 662 O O . PHE A 1 86 ? 5.130 2.095 -0.470 1.00 96.62 86 PHE A O 1
ATOM 669 N N . ASP A 1 87 ? 5.695 4.259 -0.684 1.00 96.44 87 ASP A N 1
ATOM 670 C CA . ASP A 1 87 ? 5.064 4.716 0.559 1.00 96.44 87 ASP A CA 1
ATOM 671 C C . ASP A 1 87 ? 3.620 5.181 0.318 1.00 96.44 87 ASP A C 1
ATOM 673 O O . ASP A 1 87 ? 3.372 6.338 -0.026 1.00 96.44 87 ASP A O 1
ATOM 677 N N . ALA A 1 88 ? 2.665 4.258 0.459 1.00 96.81 88 ALA A N 1
ATOM 678 C CA . ALA A 1 88 ? 1.252 4.541 0.217 1.00 96.81 88 ALA A CA 1
ATOM 679 C C . ALA A 1 88 ? 0.632 5.451 1.283 1.00 96.81 88 ALA A C 1
ATOM 681 O O . ALA A 1 88 ? -0.148 6.339 0.933 1.00 96.81 88 ALA A O 1
ATOM 682 N N . GLY A 1 89 ? 0.996 5.265 2.556 1.00 94.25 89 GLY A N 1
ATOM 683 C CA . GLY A 1 89 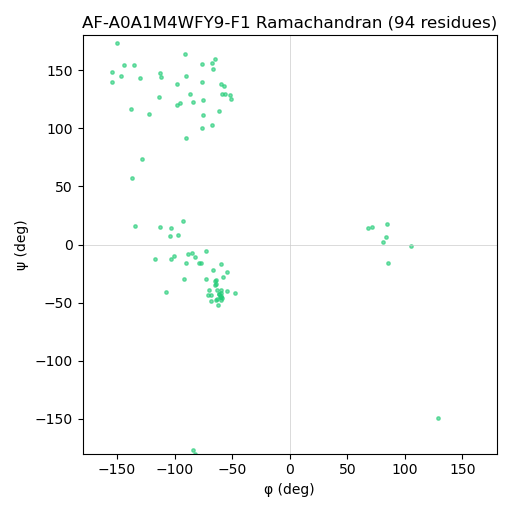? 0.516 6.113 3.646 1.00 94.25 89 GLY A CA 1
ATOM 684 C C . GLY A 1 89 ? 0.914 7.572 3.428 1.00 94.25 89 GLY A C 1
ATOM 685 O O . GLY A 1 89 ? 0.073 8.468 3.505 1.00 94.25 89 GLY A O 1
ATOM 686 N N . LYS A 1 90 ? 2.174 7.818 3.050 1.00 95.75 90 L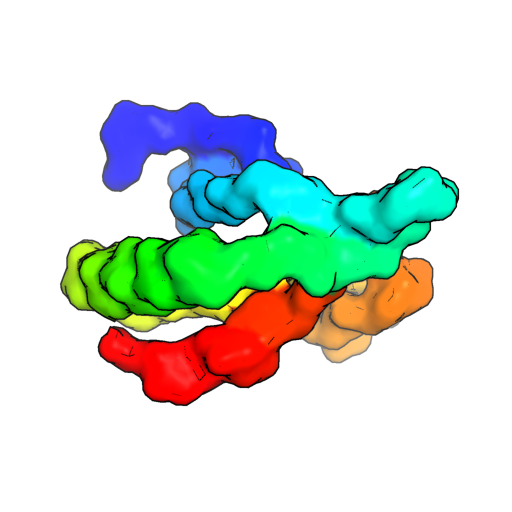YS A N 1
ATOM 687 C CA . LYS A 1 90 ? 2.655 9.165 2.725 1.00 95.75 90 LYS A CA 1
ATOM 688 C C . LYS A 1 90 ? 2.035 9.718 1.444 1.00 95.75 90 LYS A C 1
ATOM 690 O O . LYS A 1 90 ? 1.549 10.849 1.462 1.00 95.75 90 LYS A O 1
ATOM 695 N N . GLU A 1 91 ? 2.027 8.948 0.353 1.00 97.50 91 GLU A N 1
ATOM 696 C CA . GLU A 1 91 ? 1.521 9.394 -0.959 1.00 97.50 91 GLU A CA 1
ATOM 697 C C . GLU A 1 91 ? 0.044 9.811 -0.908 1.00 97.50 91 GLU A C 1
ATOM 699 O O . GLU A 1 91 ? -0.346 10.808 -1.520 1.00 97.50 91 GLU A O 1
ATOM 704 N N . TYR A 1 92 ? -0.774 9.084 -0.146 1.00 96.75 92 TYR A N 1
ATOM 705 C CA . TYR A 1 92 ? -2.219 9.300 -0.079 1.00 96.75 92 TYR A CA 1
ATOM 706 C C . TYR A 1 92 ? -2.697 10.011 1.190 1.00 96.75 92 TYR A C 1
ATOM 708 O O . TYR A 1 92 ? -3.899 10.191 1.360 1.00 96.75 92 TYR A O 1
ATOM 716 N N . SER A 1 93 ? -1.783 10.502 2.029 1.00 94.31 93 SER A N 1
ATOM 717 C CA . SER A 1 93 ? -2.087 11.222 3.281 1.00 94.31 93 SER A CA 1
ATOM 718 C C . SER A 1 93 ? -3.012 12.440 3.123 1.00 94.31 93 SER A C 1
ATOM 720 O O . SER A 1 93 ? -3.677 12.845 4.074 1.00 94.31 93 SER A O 1
ATOM 722 N N . SER A 1 94 ? -3.065 13.033 1.927 1.00 93.62 94 SER A N 1
ATOM 723 C CA . SER A 1 94 ? -3.913 14.191 1.613 1.00 93.62 94 SER A CA 1
ATOM 724 C C . SER A 1 94 ? -5.323 13.833 1.134 1.00 93.62 94 SER A C 1
ATOM 726 O O . SER A 1 94 ? -6.147 14.735 0.966 1.00 93.62 94 SER A O 1
ATOM 728 N N . LEU A 1 95 ? -5.610 12.551 0.881 1.00 93.56 95 LEU A N 1
ATOM 729 C CA . LEU A 1 95 ? -6.935 12.105 0.455 1.00 93.56 95 LEU A CA 1
ATOM 730 C C . LEU A 1 95 ? -7.903 12.093 1.643 1.00 93.56 95 LEU A C 1
ATOM 732 O O . LEU A 1 95 ? -7.531 11.714 2.752 1.00 93.56 95 LEU A O 1
ATOM 736 N N . LYS A 1 96 ? -9.141 12.521 1.395 1.00 80.00 96 LYS A N 1
ATOM 737 C CA . LYS A 1 96 ? -10.242 12.550 2.359 1.00 80.00 96 LYS A CA 1
ATOM 738 C C . LYS A 1 96 ? -11.536 12.151 1.672 1.00 80.00 96 LYS A C 1
ATOM 740 O O . LYS A 1 96 ? -11.679 12.495 0.474 1.00 80.00 96 LYS A O 1
#

pLDDT: mean 94.62, std 5.08, range [60.78, 98.5]

Sequence (96 aa):
MDKVGAHARGYNAHSIGICYEGGLNALGKPADTRTEWQRHSLRVLLLTLLRDYPGCKIVGHRDLSPDLDGDGVIESHEWLKSCPSFDAGKEYSSLK

Solvent-accessible surface area (backbone atoms only — not comparable to full-atom values): 6174 Å² total; per-residue (Å²): 132,95,71,71,60,92,75,45,88,98,40,23,85,81,55,86,83,84,84,76,86,72,29,48,45,99,84,70,43,76,26,70,55,69,48,71,64,54,52,51,52,50,53,52,51,51,48,52,47,36,68,78,40,70,89,68,82,71,67,27,67,26,65,65,33,67,64,82,88,69,85,84,66,64,44,85,92,47,40,83,43,67,45,60,28,56,65,43,38,71,74,47,64,85,68,112

Organism: NCBI:txid1297750